Protein AF-G2XY44-F1 (afdb_monomer)

Mean predicted aligned error: 8.56 Å

InterPro domains:
  IPR003020 Bicarbonate transporter, eukaryotic [PTHR11453] (15-128)
  IPR011531 Bicarbonate transporter-like, transmembrane domain [PF00955] (14-126)

Sequence (154 aa):
MGLGIIGTMTGPLLIVLHTIPRALSSGVFFVVGWGSIETNGITQKLLFLFSERRFIEKGEPLLRVKRSKIWLYLMCQIVGVAAPVAISLTIAAIGFPILVCILIPFRWAIMPRFFTVAELEVMDDLTANNKVVLASLGGAPKLHKESTPEEYRL

pLDDT: mean 84.48, std 12.37, range [37.91, 95.12]

Foldseek 3Di:
DVVVVVVCPDDVNVVVVVPDDVVVVVVVVVVVVVVVQVPDLLNVLVCVLVDDPVPDDPPQLLVVDDSVVSVVVSVVVCCLVVVLVVCCVDPNNVCSVVSNVVVVVCCQPVVCVSDPLSNCVNSDDDPDDDPVVQVVVVHDDGRDDPDDDDPPDD

Radius of gyration: 21.73 Å; Cα contacts (8 Å, |Δi|>4): 53; chains: 1; bounding box: 51×40×59 Å

Nearest PDB structures (foldseek):
  8y86-assembly1_A  TM=9.045E-01  e=1.147E-03  Homo sapiens
  8t45-assembly1_B  TM=9.006E-01  e=2.598E-03  Homo sapiens
  8t3u-assembly1_B  TM=8.920E-01  e=2.461E-03  Homo sapiens
  8csl-assembly1_Z  TM=9.047E-01  e=3.231E-03  Homo sapiens
  8gve-assembly1_A  TM=8.946E-01  e=3.805E-03  Homo sapiens

Organism: Botryotinia fuckeliana (strain T4) (NCBI:txid999810)

Secondary structure (DSSP, 8-state):
-HHHHHHHTSHHHHHHHHTS-HHHHHHHHHHHHHHHHHT-HHHHHHHHHHS-GGGS-TT-GGGGS-HHHHHHHHHHHHHHHHHHHHHHTSGGGGGHHHHHHHHHHIIIIIHHHHS-HHHHHHH---S---HHHHHHTTSPPPPP----S-----

Structure (mmCIF, N/CA/C/O backbone):
data_AF-G2XY44-F1
#
_entry.id   AF-G2XY44-F1
#
loop_
_atom_site.group_PDB
_atom_site.id
_atom_site.type_symbol
_atom_site.label_atom_id
_atom_site.label_alt_id
_atom_site.label_comp_id
_atom_site.label_asym_id
_atom_site.label_entity_id
_atom_site.label_seq_id
_atom_site.pdbx_PDB_ins_code
_atom_site.Cartn_x
_atom_site.Cartn_y
_atom_site.Cartn_z
_atom_site.occupancy
_atom_site.B_iso_or_equiv
_atom_site.auth_seq_id
_atom_site.auth_comp_id
_atom_site.auth_asym_id
_atom_site.auth_atom_id
_atom_site.pdbx_PDB_model_num
ATOM 1 N N . MET A 1 1 ? 22.508 9.097 -8.912 1.00 66.81 1 MET A N 1
ATOM 2 C CA . MET A 1 1 ? 21.734 8.187 -9.790 1.00 66.81 1 MET A CA 1
ATOM 3 C C . MET A 1 1 ? 21.627 8.698 -11.229 1.00 66.81 1 MET A C 1
ATOM 5 O O . MET A 1 1 ? 21.904 7.919 -12.127 1.00 66.81 1 MET A O 1
ATOM 9 N N . GLY A 1 2 ? 21.329 9.983 -11.476 1.00 85.56 2 GLY A N 1
ATOM 10 C CA . GLY A 1 2 ? 21.147 10.519 -12.842 1.00 85.56 2 GLY A CA 1
ATOM 11 C C . GLY A 1 2 ? 22.321 10.323 -13.819 1.00 85.56 2 GLY A C 1
ATOM 12 O O . GLY A 1 2 ? 22.102 9.880 -14.939 1.00 85.56 2 GLY A O 1
ATOM 13 N N . LEU A 1 3 ? 23.571 10.551 -13.391 1.00 89.38 3 LEU A N 1
ATOM 14 C CA . LEU A 1 3 ? 24.754 10.343 -14.249 1.00 89.38 3 LEU A CA 1
ATOM 15 C C . LEU A 1 3 ? 24.927 8.882 -14.705 1.00 89.38 3 LEU A C 1
ATOM 17 O O . LEU A 1 3 ? 25.363 8.637 -15.824 1.00 89.38 3 LEU A O 1
ATOM 21 N N . GLY A 1 4 ? 24.540 7.915 -13.866 1.00 86.62 4 GLY A N 1
ATOM 22 C CA . GLY A 1 4 ? 24.590 6.492 -14.213 1.00 86.62 4 GLY A CA 1
ATOM 23 C C . GLY A 1 4 ? 23.592 6.122 -15.311 1.00 86.62 4 GLY A C 1
ATOM 24 O O . GLY A 1 4 ? 23.944 5.377 -16.218 1.00 86.62 4 GLY A O 1
ATOM 25 N N . ILE A 1 5 ? 22.387 6.707 -15.280 1.00 88.88 5 ILE A N 1
ATOM 26 C CA . ILE A 1 5 ? 21.361 6.512 -16.320 1.00 88.88 5 ILE A CA 1
ATOM 27 C C . ILE A 1 5 ? 21.869 7.043 -17.666 1.00 88.88 5 ILE A C 1
ATOM 29 O O . ILE A 1 5 ? 21.804 6.341 -18.673 1.00 88.88 5 ILE A O 1
ATOM 33 N N . ILE A 1 6 ? 22.463 8.241 -17.673 1.00 89.38 6 ILE A N 1
ATOM 34 C CA . ILE A 1 6 ? 23.063 8.832 -18.880 1.00 89.38 6 ILE A CA 1
ATOM 35 C C . ILE A 1 6 ? 24.199 7.941 -19.403 1.00 89.38 6 ILE A C 1
ATOM 37 O O . ILE A 1 6 ? 24.263 7.662 -20.598 1.00 89.38 6 ILE A O 1
ATOM 41 N N . GLY A 1 7 ? 25.048 7.424 -18.509 1.00 88.38 7 GLY A N 1
ATOM 42 C CA . GLY A 1 7 ? 26.104 6.471 -18.854 1.00 88.38 7 GLY A CA 1
ATOM 43 C C . GLY A 1 7 ? 25.571 5.208 -19.535 1.00 88.38 7 GLY A C 1
ATOM 44 O O . GLY A 1 7 ? 26.101 4.799 -20.564 1.00 88.38 7 GLY A O 1
ATOM 45 N N . THR A 1 8 ? 24.479 4.621 -19.038 1.00 88.25 8 THR A N 1
ATOM 46 C CA . THR A 1 8 ? 23.866 3.421 -19.644 1.00 88.25 8 THR A CA 1
ATOM 47 C C . THR A 1 8 ? 23.216 3.655 -21.007 1.00 88.25 8 THR A C 1
ATOM 49 O O . THR A 1 8 ? 22.981 2.692 -21.727 1.00 88.25 8 THR A O 1
ATOM 52 N N . MET A 1 9 ? 22.962 4.911 -21.385 1.00 88.56 9 MET A N 1
ATOM 53 C CA . MET A 1 9 ? 22.486 5.282 -22.722 1.00 88.56 9 MET A CA 1
ATOM 54 C C . MET A 1 9 ? 23.638 5.474 -23.725 1.00 88.56 9 MET A C 1
ATOM 56 O O . MET A 1 9 ? 23.392 5.732 -24.901 1.00 88.56 9 MET A O 1
ATOM 60 N N . THR A 1 10 ? 24.898 5.358 -23.289 1.00 90.38 10 THR A N 1
ATOM 61 C CA . THR A 1 10 ? 26.062 5.435 -24.182 1.00 90.38 10 THR A CA 1
ATOM 62 C C . THR A 1 10 ? 26.309 4.107 -24.904 1.00 90.38 10 THR A C 1
ATOM 64 O O . THR A 1 10 ? 26.062 3.024 -24.370 1.00 90.38 10 THR A O 1
ATOM 67 N N . GLY A 1 11 ? 26.832 4.193 -26.132 1.00 88.19 11 GLY A N 1
ATOM 68 C CA . GLY A 1 11 ? 27.057 3.056 -27.033 1.00 88.19 11 GLY A CA 1
ATOM 69 C C . GLY A 1 11 ? 27.695 1.801 -26.409 1.00 88.19 11 GLY A C 1
ATOM 70 O O . GLY A 1 11 ? 27.114 0.726 -26.556 1.00 88.19 11 GLY A O 1
ATOM 71 N N . PRO A 1 12 ? 28.837 1.877 -25.693 1.00 89.38 12 PRO A N 1
ATOM 72 C CA . PRO A 1 12 ? 29.504 0.674 -25.188 1.00 89.38 12 PRO A CA 1
ATOM 73 C C . PRO A 1 12 ? 28.673 -0.088 -24.144 1.00 89.38 12 PRO A C 1
ATOM 75 O O . PRO A 1 12 ? 28.645 -1.316 -24.158 1.00 89.38 12 PRO A O 1
ATOM 78 N N . LEU A 1 13 ? 27.955 0.620 -23.267 1.00 86.56 13 LEU A N 1
ATOM 79 C CA . LEU A 1 13 ? 27.116 0.007 -22.231 1.00 86.56 13 LEU A CA 1
ATOM 80 C C . LEU A 1 13 ? 25.810 -0.559 -22.804 1.00 86.56 13 LEU A C 1
ATOM 82 O O . LEU A 1 13 ? 25.358 -1.610 -22.352 1.00 86.56 13 LEU A O 1
ATOM 86 N N . LEU A 1 14 ? 25.240 0.076 -23.834 1.00 88.12 14 LEU A N 1
ATOM 87 C CA . LEU A 1 14 ? 24.069 -0.451 -24.543 1.00 88.12 14 LEU A CA 1
ATOM 88 C C . LEU A 1 14 ? 24.354 -1.792 -25.233 1.00 88.12 14 LEU A C 1
ATOM 90 O O . LEU A 1 14 ? 23.501 -2.679 -25.208 1.00 88.12 14 LEU A O 1
ATOM 94 N N . ILE A 1 15 ? 25.553 -1.965 -25.805 1.00 89.00 15 ILE A N 1
ATOM 95 C CA . ILE A 1 15 ? 25.964 -3.231 -26.437 1.00 89.00 15 ILE A CA 1
ATOM 96 C C . ILE A 1 15 ? 25.966 -4.360 -25.405 1.00 89.00 15 ILE A C 1
ATOM 98 O O . ILE A 1 15 ? 25.417 -5.431 -25.659 1.00 89.00 15 ILE A O 1
ATOM 102 N N . VAL A 1 16 ? 26.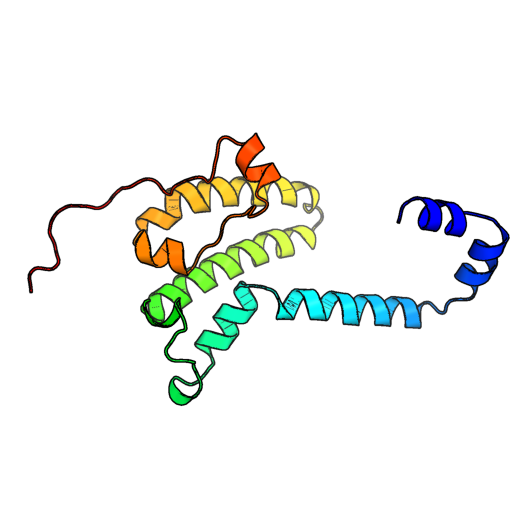523 -4.104 -24.218 1.00 89.44 16 VAL A N 1
ATOM 103 C CA . VAL A 1 16 ? 26.513 -5.069 -23.112 1.00 89.44 16 VAL A CA 1
ATOM 104 C C . VAL A 1 16 ? 25.084 -5.341 -22.644 1.00 89.44 16 VAL A C 1
ATOM 106 O O . VAL A 1 16 ? 24.717 -6.498 -22.458 1.00 89.44 16 VAL A O 1
ATOM 109 N N . LEU A 1 17 ? 24.241 -4.314 -22.519 1.00 86.94 17 LEU A N 1
ATOM 110 C CA . LEU A 1 17 ? 22.852 -4.473 -22.083 1.00 86.94 17 LEU A CA 1
ATOM 111 C C . LEU A 1 17 ? 22.040 -5.365 -23.036 1.00 86.94 17 LEU A C 1
ATOM 113 O O . LEU A 1 17 ? 21.219 -6.161 -22.583 1.00 86.94 17 LEU A O 1
ATOM 117 N N . HIS A 1 18 ? 22.307 -5.292 -24.343 1.00 86.50 18 HIS A N 1
ATOM 118 C CA . HIS A 1 18 ? 21.644 -6.137 -25.340 1.00 86.50 18 HIS A CA 1
ATOM 119 C C . HIS A 1 18 ? 22.012 -7.628 -25.216 1.00 86.50 18 HIS A C 1
ATOM 121 O O . HIS A 1 18 ? 21.283 -8.485 -25.712 1.00 86.50 18 HIS A O 1
ATOM 127 N N . THR A 1 19 ? 23.112 -7.964 -24.534 1.00 92.50 19 THR A N 1
ATOM 128 C CA . THR A 1 19 ? 23.486 -9.367 -24.281 1.00 92.50 19 THR A CA 1
ATOM 129 C C . THR A 1 19 ? 22.673 -10.018 -23.161 1.00 92.50 19 THR A C 1
ATOM 131 O O . THR A 1 19 ? 22.729 -11.238 -23.007 1.00 92.50 19 THR A O 1
ATOM 134 N N . ILE A 1 20 ? 21.902 -9.242 -22.387 1.00 91.94 20 ILE A N 1
ATOM 135 C CA . ILE A 1 20 ? 21.152 -9.762 -21.241 1.00 91.94 20 ILE A CA 1
ATOM 136 C C . ILE A 1 20 ? 19.997 -10.658 -21.721 1.00 91.94 20 ILE A C 1
ATOM 138 O O . ILE A 1 20 ? 19.101 -10.196 -22.435 1.00 91.94 20 ILE A O 1
ATOM 142 N N . PRO A 1 21 ? 19.947 -11.931 -21.288 1.00 93.50 21 PRO A N 1
ATOM 143 C CA . PRO A 1 21 ? 18.820 -12.806 -21.568 1.00 93.50 21 PRO A CA 1
ATOM 144 C C . PRO A 1 21 ? 17.525 -12.270 -20.956 1.00 93.50 21 PRO A C 1
ATOM 146 O O . PRO A 1 21 ? 17.468 -11.949 -19.768 1.00 93.50 21 PRO A O 1
ATOM 149 N N . ARG A 1 22 ? 16.436 -12.293 -21.731 1.00 91.19 22 ARG A N 1
ATOM 150 C CA . ARG A 1 22 ? 15.096 -11.868 -21.271 1.00 91.19 22 ARG A CA 1
ATOM 151 C C . ARG A 1 22 ? 14.624 -12.620 -20.019 1.00 91.19 22 ARG A C 1
ATOM 153 O O . ARG A 1 22 ? 13.897 -12.063 -19.201 1.00 91.19 22 ARG A O 1
ATOM 160 N N . ALA A 1 23 ? 15.069 -13.867 -19.849 1.00 93.69 23 ALA A N 1
ATOM 161 C CA . ALA A 1 23 ? 14.784 -14.675 -18.667 1.00 93.69 23 ALA A CA 1
ATOM 162 C C . ALA A 1 23 ? 15.336 -14.046 -17.373 1.00 93.69 23 ALA A C 1
ATOM 164 O O . ALA A 1 23 ? 14.649 -14.059 -16.353 1.00 93.69 23 ALA A O 1
ATOM 165 N N . LEU A 1 24 ? 16.527 -13.432 -17.414 1.00 93.38 24 LEU A N 1
ATOM 166 C CA . LEU A 1 24 ? 17.089 -12.736 -16.251 1.00 93.38 24 LEU A CA 1
ATOM 167 C C . LEU A 1 24 ? 16.257 -11.504 -15.893 1.00 93.38 24 LEU A C 1
ATOM 169 O O . LEU A 1 24 ? 15.949 -11.299 -14.722 1.00 93.38 24 LEU A O 1
ATOM 173 N N . SER A 1 25 ? 15.827 -10.726 -16.890 1.00 88.75 25 SER A N 1
ATOM 174 C CA . SER A 1 25 ? 14.940 -9.580 -16.661 1.00 88.75 25 SER A CA 1
ATOM 175 C C . SER A 1 25 ? 13.624 -10.005 -16.002 1.00 88.75 25 SER A C 1
ATOM 177 O O . SER A 1 25 ? 13.183 -9.357 -15.056 1.00 88.75 25 SER A O 1
ATOM 179 N N . SER A 1 26 ? 13.034 -11.130 -16.426 1.00 92.06 26 SER A N 1
ATOM 180 C CA . SER A 1 26 ? 11.843 -11.700 -15.776 1.00 92.06 26 SER A CA 1
ATOM 181 C C . SER A 1 26 ? 12.097 -12.082 -14.313 1.00 92.06 26 SER A C 1
ATOM 183 O O . SER A 1 26 ? 11.232 -11.857 -13.468 1.00 92.06 26 SER A O 1
ATOM 185 N N . GLY A 1 27 ? 13.274 -12.634 -14.001 1.00 94.25 27 GLY A N 1
ATOM 186 C CA . GLY A 1 27 ? 13.665 -12.952 -12.625 1.00 94.25 27 GLY A CA 1
ATOM 187 C C . GLY A 1 27 ? 13.746 -11.707 -11.739 1.00 94.25 27 GLY A C 1
ATOM 188 O O . GLY A 1 27 ? 13.239 -11.713 -10.619 1.00 94.25 27 GLY A O 1
ATOM 189 N N . VAL A 1 28 ? 14.296 -10.606 -12.262 1.00 93.50 28 VAL A N 1
ATOM 190 C CA . VAL A 1 28 ? 14.339 -9.319 -11.546 1.00 93.50 28 VAL A CA 1
ATOM 191 C C . VAL A 1 28 ? 12.928 -8.803 -11.254 1.00 93.50 28 VAL A C 1
ATOM 193 O O . VAL A 1 28 ? 12.654 -8.413 -10.120 1.00 93.50 28 VAL A O 1
ATOM 196 N N . PHE A 1 29 ? 12.010 -8.852 -12.227 1.00 91.44 29 PHE A N 1
ATOM 197 C CA . PHE A 1 29 ? 10.614 -8.454 -11.999 1.00 91.44 29 PHE A CA 1
ATOM 198 C C . PHE A 1 29 ? 9.931 -9.291 -10.911 1.00 91.44 29 PHE A C 1
ATOM 200 O O . PHE A 1 29 ? 9.161 -8.742 -10.124 1.00 91.44 29 PHE A O 1
ATOM 207 N N . PHE A 1 30 ? 10.240 -10.586 -10.818 1.00 93.56 30 PHE A N 1
ATOM 208 C CA . PHE A 1 30 ? 9.692 -11.452 -9.775 1.00 93.56 30 PHE A CA 1
ATOM 209 C C . PHE A 1 30 ? 10.186 -11.059 -8.375 1.00 93.56 30 PHE A C 1
ATOM 211 O O . PHE A 1 30 ? 9.378 -10.882 -7.465 1.00 93.56 30 PHE A O 1
ATOM 218 N N . VAL A 1 31 ? 11.499 -10.862 -8.208 1.00 93.38 31 VAL A N 1
ATOM 219 C CA . VAL A 1 31 ? 12.097 -10.486 -6.912 1.00 93.38 31 VAL A CA 1
ATOM 220 C C . VAL A 1 31 ? 11.618 -9.106 -6.458 1.00 93.38 31 VAL A C 1
ATOM 222 O O . VAL A 1 31 ? 11.234 -8.931 -5.302 1.00 93.38 31 VAL A O 1
ATOM 225 N N . VAL A 1 32 ? 11.588 -8.130 -7.371 1.00 93.19 32 VAL A N 1
ATOM 226 C CA . VAL A 1 32 ? 11.090 -6.778 -7.071 1.00 93.19 32 VAL A CA 1
ATOM 227 C C . VAL A 1 32 ? 9.597 -6.809 -6.733 1.00 93.19 32 VAL A C 1
ATOM 229 O O . VAL A 1 32 ? 9.169 -6.156 -5.780 1.00 93.19 32 VAL A O 1
ATOM 232 N N . GLY A 1 33 ? 8.807 -7.601 -7.464 1.00 91.00 33 GLY A N 1
ATOM 233 C CA . GLY A 1 33 ? 7.385 -7.790 -7.184 1.00 91.00 33 GLY A CA 1
ATOM 234 C C . GLY A 1 33 ? 7.131 -8.402 -5.806 1.00 91.00 33 GLY A C 1
ATOM 235 O O . GLY A 1 33 ? 6.254 -7.931 -5.083 1.00 91.00 33 GLY A O 1
ATOM 236 N N . TRP A 1 34 ? 7.934 -9.390 -5.401 1.00 93.19 34 TRP A N 1
ATOM 237 C CA . TRP A 1 34 ? 7.810 -10.037 -4.092 1.00 93.19 34 TRP A CA 1
ATOM 238 C C . TRP A 1 34 ? 7.995 -9.057 -2.928 1.00 93.19 34 TRP A C 1
ATOM 240 O O . TRP A 1 34 ? 7.163 -9.014 -2.020 1.00 93.19 34 TRP A O 1
ATOM 250 N N . GLY A 1 35 ? 9.020 -8.200 -2.994 1.00 91.19 35 GLY A N 1
ATOM 251 C CA . GLY A 1 35 ? 9.249 -7.174 -1.969 1.00 91.19 35 GLY A CA 1
ATOM 252 C C . GLY A 1 35 ? 8.065 -6.210 -1.812 1.00 91.19 35 GLY A C 1
ATOM 253 O O . GLY A 1 35 ? 7.756 -5.768 -0.703 1.00 91.19 35 GLY A O 1
ATOM 254 N N . SER A 1 36 ? 7.338 -5.936 -2.902 1.00 89.38 36 SER A N 1
ATOM 255 C CA . SER A 1 36 ? 6.123 -5.116 -2.858 1.00 89.38 36 SER A CA 1
ATOM 256 C C . SER A 1 36 ? 4.936 -5.815 -2.189 1.00 89.38 36 SER A C 1
ATOM 258 O O . SER A 1 36 ? 4.034 -5.121 -1.722 1.00 89.38 36 SER A O 1
ATOM 260 N N . ILE A 1 37 ? 4.892 -7.150 -2.164 1.00 91.25 37 ILE A N 1
ATOM 261 C CA . ILE A 1 37 ? 3.815 -7.919 -1.520 1.00 91.25 37 ILE A CA 1
ATOM 262 C C . ILE A 1 37 ? 4.057 -8.003 -0.012 1.00 91.25 37 ILE A C 1
ATOM 264 O O . ILE A 1 37 ? 3.119 -7.809 0.763 1.00 91.25 37 ILE A O 1
ATOM 268 N N . GLU A 1 38 ? 5.301 -8.259 0.396 1.00 89.62 38 GLU A N 1
ATOM 269 C CA . GLU A 1 38 ? 5.699 -8.414 1.802 1.00 89.62 38 GLU A CA 1
ATOM 270 C C . GLU A 1 38 ? 5.513 -7.123 2.610 1.00 89.62 38 GLU A C 1
ATOM 272 O O . GLU A 1 38 ? 5.018 -7.137 3.737 1.00 89.62 38 GLU A O 1
ATOM 277 N N . THR A 1 39 ? 5.854 -5.986 2.007 1.00 86.69 39 THR A N 1
ATOM 278 C CA . THR A 1 39 ? 5.762 -4.664 2.646 1.00 86.69 39 THR A CA 1
ATOM 279 C C . THR A 1 39 ? 4.367 -4.042 2.567 1.00 86.69 39 THR A C 1
ATOM 281 O O . THR A 1 39 ? 4.138 -2.952 3.092 1.00 86.69 39 THR A O 1
ATOM 284 N N . ASN A 1 40 ? 3.410 -4.712 1.921 1.00 90.75 40 ASN A N 1
ATOM 285 C CA . ASN A 1 40 ? 2.071 -4.173 1.747 1.00 90.75 40 ASN A CA 1
ATOM 286 C C . ASN A 1 40 ? 1.236 -4.309 3.030 1.00 90.75 40 ASN A C 1
ATOM 288 O O . ASN A 1 40 ? 1.043 -5.406 3.557 1.00 90.75 40 ASN A O 1
ATOM 292 N N . GLY A 1 41 ? 0.646 -3.201 3.484 1.00 87.38 41 GLY A N 1
ATOM 293 C CA . GLY A 1 41 ? -0.202 -3.186 4.679 1.00 87.38 41 GLY A CA 1
ATOM 294 C C . GLY A 1 41 ? -1.465 -4.058 4.584 1.00 87.38 41 GLY A C 1
ATOM 295 O O . GLY A 1 41 ? -1.984 -4.479 5.616 1.00 87.38 41 GLY A O 1
ATOM 296 N N . ILE A 1 42 ? -1.968 -4.362 3.379 1.00 91.00 42 ILE A N 1
ATOM 297 C CA . ILE A 1 42 ? -3.083 -5.308 3.172 1.00 91.00 42 ILE A CA 1
ATOM 298 C C . ILE A 1 42 ? -2.611 -6.732 3.489 1.00 91.00 42 ILE A C 1
ATOM 300 O O . ILE A 1 42 ? -3.270 -7.448 4.243 1.00 91.00 42 ILE A O 1
ATOM 304 N N . THR A 1 43 ? -1.444 -7.126 2.967 1.00 91.19 43 THR A N 1
ATOM 305 C CA . THR A 1 43 ? -0.838 -8.443 3.216 1.00 91.19 43 THR A CA 1
ATOM 306 C C . THR A 1 43 ? -0.535 -8.635 4.697 1.00 91.19 43 THR A C 1
ATOM 308 O O . THR A 1 43 ? -0.862 -9.679 5.255 1.00 91.19 43 THR A O 1
ATOM 311 N N . GLN A 1 44 ? 0.019 -7.620 5.365 1.00 90.38 44 GLN A N 1
ATOM 312 C CA . GLN A 1 44 ? 0.304 -7.675 6.803 1.00 90.38 44 GLN A CA 1
ATOM 313 C C . GLN A 1 44 ? -0.968 -7.884 7.637 1.00 90.38 44 GLN A C 1
ATOM 315 O O . GLN A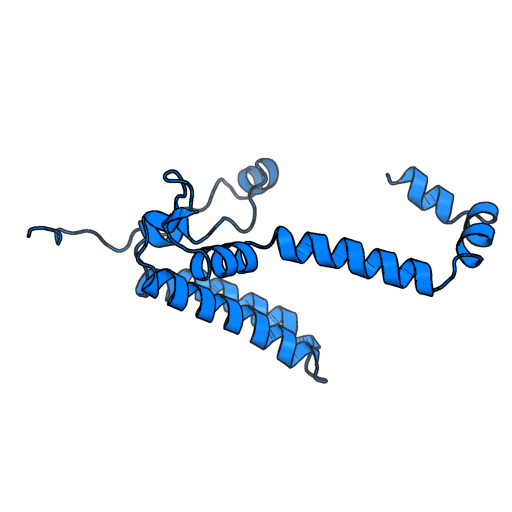 1 44 ? -0.992 -8.735 8.526 1.00 90.38 44 GLN A O 1
ATOM 320 N N . LYS A 1 45 ? -2.064 -7.183 7.311 1.00 90.81 45 LYS A N 1
ATOM 321 C CA . LYS A 1 45 ? -3.371 -7.380 7.966 1.00 90.81 45 LYS A CA 1
ATOM 322 C C . LYS A 1 45 ? -3.957 -8.764 7.694 1.00 90.81 45 LYS A C 1
ATOM 324 O O . LYS A 1 45 ? -4.537 -9.368 8.595 1.00 90.81 45 LYS A O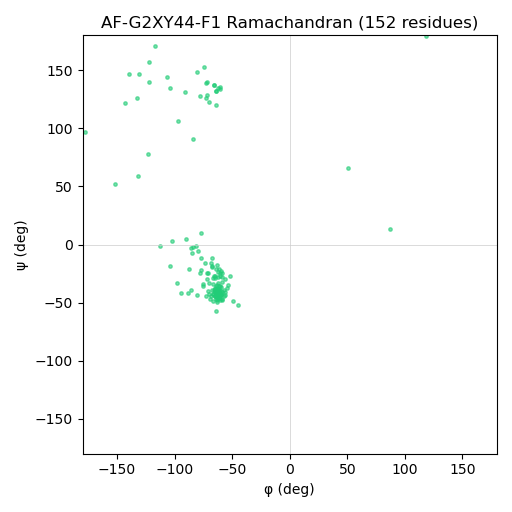 1
ATOM 329 N N . LEU A 1 46 ? -3.797 -9.275 6.474 1.00 91.06 46 LEU A N 1
ATOM 330 C CA . LEU A 1 46 ? -4.222 -10.623 6.102 1.00 91.06 46 LEU A CA 1
ATOM 331 C C . LEU A 1 46 ? -3.447 -11.682 6.908 1.00 91.06 46 LEU A C 1
ATOM 333 O O . LEU A 1 46 ? -4.060 -12.557 7.517 1.00 91.06 46 LEU A O 1
ATOM 337 N N . LEU A 1 47 ? -2.118 -11.557 6.984 1.00 90.00 47 LEU A N 1
ATOM 338 C CA . LEU A 1 47 ? -1.254 -12.428 7.787 1.00 90.00 47 LEU A CA 1
ATOM 339 C C . LEU A 1 47 ? -1.605 -12.355 9.276 1.00 90.00 47 LEU A C 1
ATOM 341 O O . LEU A 1 47 ? -1.738 -13.394 9.915 1.00 90.00 47 LEU A O 1
ATOM 345 N N . PHE A 1 48 ? -1.839 -11.158 9.821 1.00 88.62 48 PHE A N 1
ATOM 346 C CA . PHE A 1 48 ? -2.278 -10.972 11.208 1.00 88.62 48 PHE A CA 1
ATOM 347 C C . PHE A 1 48 ? -3.586 -11.716 11.513 1.00 88.62 48 PHE A C 1
ATOM 349 O O . PHE A 1 48 ? -3.760 -12.283 12.594 1.00 88.62 48 PHE A O 1
ATOM 356 N N . LEU A 1 49 ? -4.515 -11.722 10.558 1.00 88.12 49 LEU A N 1
ATOM 357 C CA . LEU A 1 49 ? -5.827 -12.334 10.720 1.00 88.12 49 LEU A CA 1
ATOM 358 C C . LEU A 1 49 ? -5.776 -13.864 10.652 1.00 88.12 49 LEU A C 1
ATOM 360 O O . LEU A 1 49 ? -6.506 -14.524 11.396 1.00 88.12 49 LEU A O 1
ATOM 364 N N . PHE A 1 50 ? -4.897 -14.408 9.805 1.00 88.50 50 PHE A N 1
ATOM 365 C CA . PHE A 1 50 ? -4.599 -15.841 9.746 1.00 88.50 50 PHE A CA 1
ATOM 366 C C . PHE A 1 50 ? -3.684 -16.316 10.880 1.00 88.50 50 PHE A C 1
ATOM 368 O O . PHE A 1 50 ? -3.695 -17.500 11.210 1.00 88.50 50 PHE A O 1
ATOM 375 N N . SER A 1 51 ? -2.921 -15.413 11.498 1.00 86.69 51 SER A N 1
ATOM 376 C CA . SER A 1 51 ? -2.023 -15.757 12.593 1.00 86.69 51 SER A CA 1
ATOM 377 C C . SER A 1 51 ? -2.781 -16.059 13.891 1.00 86.69 51 SER A C 1
ATOM 379 O O . SER A 1 51 ? -3.760 -15.406 14.292 1.00 86.69 51 SER A O 1
ATOM 381 N N . GLU A 1 52 ? -2.300 -17.091 14.575 1.00 85.31 52 GLU A N 1
ATOM 382 C CA . GLU A 1 52 ? -2.803 -17.520 15.871 1.00 85.31 52 GLU A CA 1
ATOM 383 C C . GLU A 1 52 ? -2.394 -16.517 16.958 1.00 85.31 52 GLU A C 1
ATOM 385 O O . GLU A 1 52 ? -1.258 -16.042 17.001 1.00 85.31 52 GLU A O 1
ATOM 390 N N . ARG A 1 53 ? -3.302 -16.236 17.901 1.00 77.81 53 ARG A N 1
ATOM 391 C CA . ARG A 1 53 ? -3.121 -15.176 18.916 1.00 77.81 53 ARG A CA 1
ATOM 392 C C . ARG A 1 53 ? -1.880 -15.358 19.790 1.00 77.81 53 ARG A C 1
ATOM 394 O O . ARG A 1 53 ? -1.384 -14.390 20.350 1.00 77.81 53 ARG A O 1
ATOM 401 N N . ARG A 1 54 ? -1.399 -16.594 19.920 1.00 80.06 54 ARG A N 1
ATOM 402 C CA . ARG A 1 54 ? -0.230 -16.961 20.729 1.00 80.06 54 ARG A CA 1
ATOM 403 C C . ARG A 1 54 ? 1.096 -16.472 20.141 1.00 80.06 54 ARG A C 1
ATOM 405 O O . ARG A 1 54 ? 2.036 -16.294 20.904 1.00 80.06 54 ARG A O 1
ATOM 412 N N . PHE A 1 55 ? 1.161 -16.251 18.827 1.00 80.00 55 PHE A N 1
ATOM 413 C CA . PHE A 1 55 ? 2.383 -15.844 18.120 1.00 80.00 55 PHE A CA 1
ATOM 414 C C . PHE A 1 55 ? 2.421 -14.351 17.780 1.00 80.00 55 PHE A C 1
ATOM 416 O O . PHE A 1 55 ? 3.352 -13.894 17.128 1.00 80.00 55 PHE A O 1
ATOM 423 N N . ILE A 1 56 ? 1.410 -13.591 18.203 1.00 83.06 56 ILE A N 1
ATOM 424 C CA . ILE A 1 56 ? 1.334 -12.152 17.961 1.00 83.06 56 ILE A CA 1
ATOM 425 C C . ILE A 1 56 ? 1.992 -11.429 19.134 1.00 83.06 56 ILE A C 1
ATOM 427 O O . ILE A 1 56 ? 1.688 -11.709 20.298 1.00 83.06 56 ILE A O 1
ATOM 431 N N . GLU A 1 57 ? 2.877 -10.481 18.835 1.00 82.00 57 GLU A N 1
ATOM 432 C CA . GLU A 1 57 ? 3.488 -9.644 19.860 1.00 82.00 57 GLU A CA 1
ATOM 433 C C . GLU A 1 57 ? 2.424 -8.841 20.617 1.00 82.00 57 GLU A C 1
ATOM 435 O O . GLU A 1 57 ? 1.525 -8.235 20.036 1.00 82.00 57 GLU A O 1
ATOM 440 N N . LYS A 1 58 ? 2.537 -8.796 21.949 1.00 74.12 58 LYS A N 1
ATOM 441 C CA . LYS A 1 58 ? 1.562 -8.105 22.813 1.00 74.12 58 LYS A CA 1
ATOM 442 C C . LYS A 1 58 ? 1.497 -6.589 22.570 1.00 74.12 58 LYS A C 1
ATOM 444 O O . LYS A 1 58 ? 0.540 -5.956 23.006 1.00 74.12 58 LYS A O 1
ATOM 449 N N . GLY A 1 59 ? 2.511 -6.019 21.915 1.00 75.06 59 GLY A N 1
ATOM 450 C CA . GLY A 1 59 ? 2.591 -4.601 21.557 1.00 75.06 59 GLY A CA 1
ATOM 451 C C . GLY A 1 59 ? 1.894 -4.232 20.246 1.00 75.06 59 GLY A C 1
ATOM 452 O O . GLY A 1 59 ? 1.783 -3.042 19.956 1.00 75.06 59 GLY A O 1
ATOM 453 N N . GLU A 1 60 ? 1.410 -5.210 19.475 1.00 82.62 60 GLU A N 1
ATOM 454 C CA . GLU A 1 60 ? 0.841 -4.971 18.148 1.00 82.62 60 GLU A CA 1
ATOM 455 C C . GLU A 1 60 ? -0.434 -4.104 18.240 1.00 82.62 60 GLU A C 1
ATOM 457 O O . GLU A 1 60 ? -1.416 -4.509 18.880 1.00 82.62 60 GLU A O 1
ATOM 462 N N . PRO A 1 61 ? -0.484 -2.919 17.601 1.00 80.69 61 PRO A N 1
ATOM 463 C CA . PRO A 1 61 ? -1.602 -1.987 17.755 1.00 80.69 61 PRO A CA 1
ATOM 464 C C . PRO A 1 61 ? -2.921 -2.559 17.208 1.00 80.69 61 PRO A C 1
ATOM 466 O O . PRO A 1 61 ? -3.985 -2.257 17.751 1.00 80.69 61 PRO A O 1
ATOM 469 N N . LEU A 1 62 ? -2.862 -3.464 16.222 1.00 81.25 62 LEU A N 1
ATOM 470 C CA . LEU A 1 62 ? -4.015 -4.177 15.651 1.00 81.25 62 LEU A CA 1
ATOM 471 C C . LEU A 1 62 ? -4.769 -5.048 16.674 1.00 81.25 62 LEU A C 1
ATOM 473 O O . LEU A 1 62 ? -5.951 -5.331 16.475 1.00 81.25 62 LEU A O 1
ATOM 477 N N . LEU A 1 63 ? -4.142 -5.438 17.794 1.00 82.00 63 LEU A N 1
ATOM 478 C CA . LEU A 1 63 ? -4.819 -6.170 18.876 1.00 82.00 63 LEU A CA 1
ATOM 479 C C . LEU A 1 63 ? -5.871 -5.325 19.610 1.00 82.00 63 LEU A C 1
ATOM 481 O O . LEU A 1 63 ? -6.748 -5.890 20.265 1.00 82.00 63 LEU A O 1
ATOM 485 N N . ARG A 1 64 ? -5.805 -3.991 19.499 1.00 82.56 64 ARG A N 1
ATOM 486 C CA . ARG A 1 64 ? -6.764 -3.065 20.126 1.00 82.56 64 ARG A CA 1
ATOM 487 C C . ARG A 1 64 ? -8.123 -3.053 19.422 1.00 82.56 64 ARG A C 1
ATOM 489 O O . ARG A 1 64 ? -9.096 -2.577 20.000 1.00 82.56 64 ARG A O 1
ATOM 496 N N . VAL A 1 65 ? -8.203 -3.583 18.200 1.00 84.69 65 VAL A N 1
ATOM 497 C CA . VAL A 1 65 ? -9.410 -3.570 17.365 1.00 84.69 65 VAL A CA 1
ATOM 498 C C . VAL A 1 65 ? -10.040 -4.964 17.299 1.00 84.69 65 VAL A C 1
ATOM 500 O O . VAL A 1 65 ? -9.362 -5.994 17.270 1.00 84.69 65 VAL A O 1
ATOM 503 N N . LYS A 1 66 ? -11.376 -5.028 17.258 1.00 85.38 66 LYS A N 1
ATOM 504 C CA . LYS A 1 66 ? -12.107 -6.298 17.111 1.00 85.38 66 LYS A CA 1
ATOM 505 C C . LYS A 1 66 ? -11.791 -6.939 15.750 1.00 85.38 66 LYS A C 1
ATOM 507 O O . LYS A 1 66 ? -11.940 -6.299 14.712 1.00 85.38 66 LYS A O 1
ATOM 512 N N . ARG A 1 67 ? -11.461 -8.240 15.728 1.00 85.31 67 ARG A N 1
ATOM 513 C CA . ARG A 1 67 ? -11.122 -8.981 14.489 1.00 85.31 67 ARG A CA 1
ATOM 514 C C . ARG A 1 67 ? -12.191 -8.872 13.391 1.00 85.31 67 ARG A C 1
ATOM 516 O O . ARG A 1 67 ? -11.835 -8.772 12.225 1.00 85.31 67 ARG A O 1
ATOM 523 N N . SER A 1 68 ? -13.479 -8.819 13.741 1.00 87.56 68 SER A N 1
ATOM 524 C CA . SER A 1 68 ? -14.566 -8.653 12.760 1.00 87.56 68 SER A CA 1
ATOM 525 C C . SER A 1 68 ? -14.510 -7.308 12.026 1.00 87.56 68 SER A C 1
ATOM 527 O O . SER A 1 68 ? -14.804 -7.248 10.835 1.00 87.56 68 SER A O 1
ATOM 529 N N . LYS A 1 69 ? -14.095 -6.234 12.711 1.00 87.50 69 LYS A N 1
ATOM 530 C CA . LYS A 1 69 ? -13.910 -4.907 12.105 1.00 87.50 69 LYS A CA 1
ATOM 531 C C . LYS A 1 69 ? -12.700 -4.897 11.172 1.00 87.50 69 LYS A C 1
ATOM 533 O O . LYS A 1 69 ? -12.804 -4.375 10.068 1.00 87.50 69 LYS A O 1
ATOM 538 N N . ILE A 1 70 ? -11.611 -5.561 11.566 1.00 89.62 70 ILE A N 1
ATOM 539 C CA . ILE A 1 70 ? -10.432 -5.755 10.706 1.00 89.62 70 ILE A CA 1
ATOM 540 C C . ILE A 1 70 ? -10.821 -6.520 9.433 1.00 89.62 70 ILE A C 1
ATOM 542 O O . ILE A 1 70 ? -10.438 -6.114 8.341 1.00 89.62 70 ILE A O 1
ATOM 546 N N . TRP A 1 71 ? -11.638 -7.573 9.554 1.00 91.00 71 TRP A N 1
ATOM 547 C CA . TRP A 1 71 ? -12.161 -8.328 8.407 1.00 91.00 71 TRP A CA 1
ATOM 548 C C . TRP A 1 71 ? -12.969 -7.433 7.457 1.00 91.00 71 TRP A C 1
ATOM 550 O O . TRP A 1 71 ? -12.740 -7.450 6.252 1.00 91.00 71 TRP A O 1
ATOM 560 N N . LEU A 1 72 ? -13.875 -6.608 7.995 1.00 91.00 72 LEU A N 1
ATOM 561 C CA . LEU A 1 72 ? -14.693 -5.686 7.198 1.00 91.00 72 LEU A CA 1
ATOM 562 C C . LEU A 1 72 ? -13.834 -4.642 6.474 1.00 91.00 72 LEU A C 1
ATOM 564 O O . LEU A 1 72 ? -14.029 -4.399 5.282 1.00 91.00 72 LEU A O 1
ATOM 568 N N . TYR A 1 73 ? -12.859 -4.058 7.173 1.00 91.19 73 TYR A N 1
ATOM 569 C CA . TYR A 1 73 ? -11.924 -3.097 6.589 1.00 91.19 73 TYR A CA 1
ATOM 570 C C . TYR A 1 73 ? -11.093 -3.749 5.476 1.00 91.19 73 TYR A C 1
ATOM 572 O O . TYR A 1 73 ? -10.994 -3.207 4.376 1.00 91.19 73 TYR A O 1
ATOM 580 N N . LEU A 1 74 ? -10.574 -4.955 5.718 1.00 92.88 74 LEU A N 1
ATOM 581 C CA . LEU A 1 74 ? -9.799 -5.713 4.741 1.00 92.88 74 LEU A CA 1
ATOM 582 C C . LEU A 1 74 ? -10.618 -6.051 3.489 1.00 92.88 74 LEU A C 1
ATOM 584 O O . LEU A 1 74 ? -10.120 -5.890 2.379 1.00 92.88 74 LEU A O 1
ATOM 588 N N . MET A 1 75 ? -11.882 -6.458 3.638 1.00 92.81 75 MET A N 1
ATOM 589 C CA . MET A 1 75 ? -12.763 -6.696 2.488 1.00 92.81 75 MET A CA 1
ATOM 590 C C . MET A 1 75 ? -12.974 -5.430 1.666 1.00 92.81 75 MET A C 1
ATOM 592 O O . MET A 1 75 ? -12.920 -5.474 0.438 1.00 92.81 75 MET A O 1
ATOM 596 N N . CYS A 1 76 ? -13.150 -4.290 2.330 1.00 92.00 76 CYS A N 1
ATOM 597 C CA . CYS A 1 76 ? -13.266 -3.010 1.651 1.00 92.00 76 CYS A CA 1
ATOM 598 C C . CYS A 1 76 ? -11.993 -2.659 0.859 1.00 92.00 76 CYS A C 1
ATOM 600 O O . CYS A 1 76 ? -12.087 -2.191 -0.276 1.00 92.00 76 CYS A O 1
ATOM 602 N N . GLN A 1 77 ? -10.809 -2.918 1.424 1.00 92.50 77 GLN A N 1
ATOM 603 C CA . GLN A 1 77 ? -9.534 -2.730 0.725 1.00 92.50 77 GLN A CA 1
ATOM 604 C C . GLN A 1 77 ? -9.392 -3.676 -0.472 1.00 92.50 77 GLN A C 1
ATOM 606 O O . GLN A 1 77 ? -9.001 -3.234 -1.550 1.00 92.50 77 GLN A O 1
ATOM 611 N N . ILE A 1 78 ? -9.748 -4.954 -0.311 1.00 93.94 78 ILE A N 1
ATOM 612 C CA . ILE A 1 78 ? -9.694 -5.944 -1.394 1.00 93.94 78 ILE A CA 1
ATOM 613 C C . ILE A 1 78 ? -10.620 -5.539 -2.536 1.00 93.94 78 ILE A C 1
ATOM 615 O O . ILE A 1 78 ? -10.184 -5.561 -3.679 1.00 93.94 78 ILE A O 1
ATOM 619 N N . VAL A 1 79 ? -11.852 -5.104 -2.256 1.00 93.44 79 VAL A N 1
ATOM 620 C CA . VAL A 1 79 ? -12.759 -4.575 -3.291 1.00 93.44 79 VAL A CA 1
ATOM 621 C C . VAL A 1 79 ? -12.155 -3.340 -3.958 1.00 93.44 79 VAL A C 1
ATOM 623 O O . VAL A 1 79 ? -12.176 -3.228 -5.185 1.00 93.44 79 VAL A O 1
ATOM 626 N N . GLY A 1 80 ? -11.560 -2.447 -3.164 1.00 92.19 80 GLY A N 1
ATOM 627 C CA . GLY A 1 80 ? -10.896 -1.249 -3.663 1.00 92.19 80 GLY A CA 1
ATOM 628 C C . GLY A 1 80 ? -9.698 -1.524 -4.578 1.00 92.19 80 GLY A C 1
ATOM 629 O O . GLY A 1 80 ? -9.425 -0.720 -5.460 1.00 92.19 80 GLY A O 1
ATOM 630 N N . VAL A 1 81 ? -9.016 -2.661 -4.421 1.00 93.12 81 VAL A N 1
ATOM 631 C CA . VAL A 1 81 ? -7.934 -3.110 -5.315 1.00 93.12 81 VAL A CA 1
ATOM 632 C C . VAL A 1 81 ? -8.479 -3.929 -6.488 1.00 93.12 81 VAL A C 1
ATOM 634 O O . VAL A 1 81 ? -8.061 -3.743 -7.630 1.00 93.12 81 VAL A O 1
ATOM 637 N N . ALA A 1 82 ? -9.438 -4.815 -6.230 1.00 94.44 82 ALA A N 1
ATOM 638 C CA . ALA A 1 82 ? -9.989 -5.731 -7.218 1.00 94.44 82 ALA A CA 1
ATOM 639 C C . ALA A 1 82 ? -10.752 -4.998 -8.324 1.00 94.44 82 ALA A C 1
ATOM 641 O O . ALA A 1 82 ? -10.615 -5.367 -9.487 1.00 94.44 82 ALA A O 1
ATOM 642 N N . ALA A 1 83 ? -11.510 -3.945 -8.001 1.00 93.88 83 ALA A N 1
ATOM 643 C CA . ALA A 1 83 ? -12.258 -3.190 -9.005 1.00 93.88 83 ALA A CA 1
ATOM 644 C C . ALA A 1 83 ? -11.340 -2.495 -10.042 1.00 93.88 83 ALA A C 1
ATOM 646 O O . ALA A 1 83 ? -11.542 -2.707 -11.242 1.00 93.88 83 ALA A O 1
ATOM 647 N N . PRO A 1 84 ? -10.290 -1.744 -9.646 1.00 93.25 84 PRO A N 1
ATOM 648 C CA . PRO A 1 84 ? -9.319 -1.193 -10.592 1.00 93.25 84 PRO A CA 1
ATOM 649 C C . PRO A 1 84 ? -8.531 -2.255 -11.372 1.00 93.25 84 PRO A C 1
ATOM 651 O O . PRO A 1 84 ? -8.287 -2.075 -12.567 1.00 93.25 84 PRO A O 1
ATOM 654 N N . VAL A 1 85 ? -8.155 -3.372 -10.733 1.00 94.19 85 VAL A N 1
ATOM 655 C CA . VAL A 1 85 ? -7.471 -4.486 -11.416 1.00 94.19 85 VAL A CA 1
ATOM 656 C C . VAL A 1 85 ? -8.380 -5.110 -12.475 1.00 94.19 85 VAL A C 1
ATOM 658 O O . VAL A 1 85 ? -7.953 -5.279 -13.613 1.00 94.19 85 VAL A O 1
ATOM 661 N N . ALA A 1 86 ? -9.643 -5.383 -12.142 1.00 94.69 86 ALA A N 1
ATOM 662 C CA . ALA A 1 86 ? -10.609 -5.972 -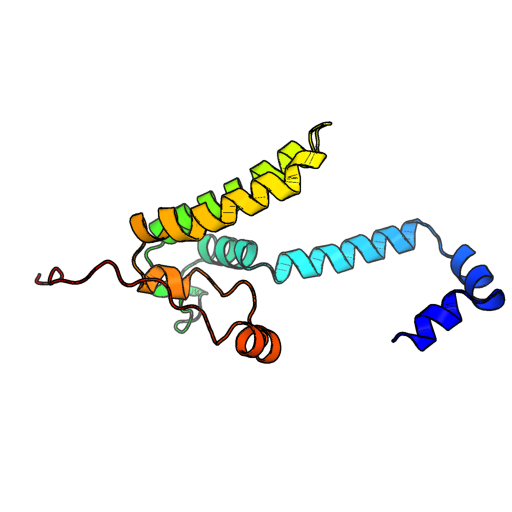13.064 1.00 94.69 86 ALA A CA 1
ATOM 663 C C . ALA A 1 86 ? -10.830 -5.089 -14.299 1.00 94.69 86 ALA A C 1
ATOM 665 O O . ALA A 1 86 ? -10.837 -5.591 -15.419 1.00 94.69 86 ALA A O 1
ATOM 666 N N . ILE A 1 87 ? -10.942 -3.771 -14.118 1.00 94.56 87 ILE A N 1
ATOM 667 C CA . ILE A 1 87 ? -11.115 -2.841 -15.242 1.00 94.56 87 ILE A CA 1
ATOM 668 C C . ILE A 1 87 ? -9.844 -2.726 -16.090 1.00 94.56 87 ILE A C 1
ATOM 670 O O . ILE A 1 87 ? -9.947 -2.630 -17.313 1.00 94.56 87 ILE A O 1
ATOM 674 N N . SER A 1 88 ? -8.661 -2.835 -15.481 1.00 94.00 88 SER A N 1
ATOM 675 C CA . SER A 1 88 ? -7.380 -2.852 -16.206 1.00 94.00 88 SER A CA 1
ATOM 676 C C . SER A 1 88 ? -7.221 -4.066 -17.131 1.00 94.00 88 SER A C 1
ATOM 678 O O . SER A 1 88 ? -6.452 -4.006 -18.085 1.00 94.00 88 SER A O 1
ATOM 680 N N . LEU A 1 89 ? -7.967 -5.150 -16.890 1.00 95.12 89 LEU A N 1
ATOM 681 C CA . LEU A 1 89 ? -8.014 -6.325 -17.770 1.00 95.12 89 LEU A CA 1
ATOM 682 C C . LEU A 1 89 ? -8.958 -6.139 -18.974 1.00 95.12 89 LEU A C 1
ATOM 684 O O . LEU A 1 89 ? -9.082 -7.038 -19.804 1.00 95.12 89 LEU A O 1
ATOM 688 N N . THR A 1 90 ? -9.629 -4.990 -19.086 1.00 94.94 90 THR A N 1
ATOM 689 C CA . THR A 1 90 ? -10.586 -4.681 -20.158 1.00 94.94 90 THR A CA 1
ATOM 690 C C . THR A 1 90 ? -10.122 -3.498 -21.010 1.00 94.94 90 THR A C 1
ATOM 692 O O . THR A 1 90 ? -9.212 -2.758 -20.647 1.00 94.94 90 THR A O 1
ATOM 695 N N . ILE A 1 91 ? -10.813 -3.250 -22.128 1.00 93.06 91 ILE A N 1
ATOM 696 C CA . ILE A 1 91 ? -10.597 -2.064 -22.979 1.00 93.06 91 ILE A CA 1
ATOM 697 C C . ILE A 1 91 ? -10.849 -0.756 -22.196 1.00 93.06 91 ILE A C 1
ATOM 699 O O . ILE A 1 91 ? -10.276 0.285 -22.510 1.00 93.06 91 ILE A O 1
ATOM 703 N N . ALA A 1 92 ? -11.655 -0.808 -21.128 1.00 91.56 92 ALA A N 1
ATOM 704 C CA . ALA A 1 92 ? -11.968 0.333 -20.270 1.00 91.56 92 ALA A CA 1
ATOM 705 C C . ALA A 1 92 ? -10.845 0.704 -19.278 1.00 91.56 92 ALA A C 1
ATOM 707 O O . ALA A 1 92 ? -11.064 1.551 -18.411 1.00 91.56 92 ALA A O 1
ATOM 708 N N . ALA A 1 93 ? -9.640 0.132 -19.406 1.00 92.44 93 ALA A N 1
ATOM 709 C CA . ALA A 1 93 ? -8.487 0.420 -18.547 1.00 92.44 93 ALA A CA 1
ATOM 710 C C . ALA A 1 93 ? -8.167 1.922 -18.413 1.00 92.44 93 ALA A C 1
ATOM 712 O O . ALA A 1 93 ? -7.679 2.359 -17.372 1.00 92.44 93 ALA A O 1
ATOM 713 N N . ILE A 1 94 ? -8.508 2.740 -19.416 1.00 93.25 94 ILE A N 1
ATOM 714 C CA . ILE A 1 94 ? -8.354 4.202 -19.355 1.00 93.25 94 ILE A CA 1
ATOM 715 C C . ILE A 1 94 ? -9.142 4.854 -18.201 1.00 93.25 94 ILE A C 1
ATOM 717 O O . ILE A 1 94 ? -8.777 5.932 -17.740 1.00 93.25 94 ILE A O 1
ATOM 721 N N . GLY A 1 95 ? -10.190 4.194 -17.695 1.00 90.44 95 GLY A N 1
ATOM 722 C CA . GLY A 1 95 ? -10.982 4.634 -16.543 1.00 90.44 95 GLY A CA 1
ATOM 723 C C . GLY A 1 95 ? -10.353 4.337 -15.176 1.00 90.44 95 GLY A C 1
ATOM 724 O O . GLY A 1 95 ? -10.884 4.794 -14.163 1.00 90.44 95 GLY A O 1
ATOM 725 N N . PHE A 1 96 ? -9.228 3.614 -15.119 1.00 93.00 96 PHE A N 1
ATOM 726 C CA . PHE A 1 96 ? -8.532 3.279 -13.869 1.00 93.00 96 PHE A CA 1
ATOM 727 C C . PHE A 1 96 ? -8.295 4.497 -12.950 1.00 93.00 96 PHE A C 1
ATOM 729 O O . PHE A 1 96 ? -8.670 4.421 -11.776 1.00 93.00 96 PHE A O 1
ATOM 736 N N . PRO A 1 97 ? -7.762 5.643 -13.434 1.00 92.19 97 PRO A N 1
ATOM 737 C CA . PRO A 1 97 ? -7.502 6.794 -12.570 1.00 92.19 97 PRO A CA 1
ATOM 738 C C . PRO A 1 97 ? -8.782 7.374 -11.961 1.00 92.19 97 PRO A C 1
ATOM 740 O O . PRO A 1 97 ? -8.779 7.800 -10.811 1.00 92.19 97 PRO A O 1
ATOM 743 N N . ILE A 1 98 ? -9.890 7.341 -12.708 1.00 93.50 98 ILE A N 1
ATOM 744 C CA . ILE A 1 98 ? -11.182 7.881 -12.269 1.00 93.50 98 ILE A CA 1
ATOM 745 C C . ILE A 1 98 ? -11.721 7.062 -11.093 1.00 93.50 98 ILE A C 1
ATOM 747 O O . ILE A 1 98 ? -12.166 7.634 -10.100 1.00 93.50 98 ILE A O 1
ATOM 751 N N . LEU A 1 99 ? -11.622 5.730 -11.159 1.00 92.81 99 LEU A N 1
ATOM 752 C CA . LEU A 1 99 ? -12.007 4.864 -10.042 1.00 92.81 99 LEU A CA 1
ATOM 753 C C . LEU A 1 99 ? -11.179 5.158 -8.798 1.00 92.81 99 LEU A C 1
ATOM 755 O O . LEU A 1 99 ? -11.743 5.344 -7.724 1.00 92.81 99 LEU A O 1
ATOM 759 N N . VAL A 1 100 ? -9.855 5.248 -8.940 1.00 92.06 100 VAL A N 1
ATOM 760 C CA . VAL A 1 100 ? -8.966 5.555 -7.811 1.00 92.06 100 VAL A CA 1
ATOM 761 C C . VAL A 1 100 ? -9.316 6.917 -7.205 1.00 92.06 100 VAL A C 1
ATOM 763 O O . VAL A 1 100 ? -9.384 7.040 -5.984 1.00 92.06 100 VAL A O 1
ATOM 766 N N . CYS A 1 101 ? -9.634 7.918 -8.030 1.00 93.12 101 CYS A N 1
ATOM 767 C CA . CYS A 1 101 ? -10.115 9.211 -7.551 1.00 93.12 101 CYS A CA 1
ATOM 768 C C . CYS A 1 101 ? -11.434 9.111 -6.775 1.00 93.12 101 CYS A C 1
ATOM 770 O O . CYS A 1 101 ? -11.587 9.838 -5.801 1.00 93.12 101 CYS A O 1
ATOM 772 N N . ILE A 1 102 ? -12.357 8.216 -7.148 1.00 92.75 102 ILE A N 1
ATOM 773 C CA . ILE A 1 102 ?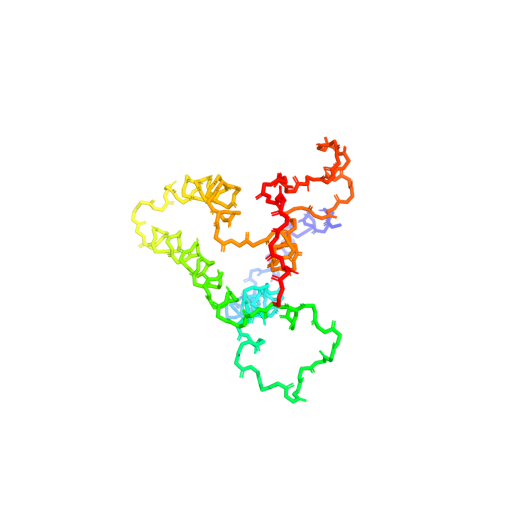 -13.619 7.970 -6.422 1.00 92.75 102 ILE A CA 1
ATOM 774 C C . ILE A 1 102 ? -13.377 7.241 -5.089 1.00 92.75 102 ILE A C 1
ATOM 776 O O . ILE A 1 102 ? -14.099 7.471 -4.115 1.00 92.75 102 ILE A O 1
ATOM 780 N N . LEU A 1 103 ? -12.334 6.411 -4.992 1.00 91.12 103 LEU A N 1
ATOM 781 C CA . LEU A 1 103 ? -11.971 5.746 -3.735 1.00 91.12 103 LEU A CA 1
ATOM 782 C C . LEU A 1 103 ? -11.506 6.731 -2.646 1.00 91.12 103 LEU A C 1
ATOM 784 O O . LEU A 1 103 ? -11.667 6.446 -1.459 1.00 91.12 103 LEU A O 1
ATOM 788 N N . ILE A 1 104 ? -10.959 7.892 -3.021 1.00 89.56 104 ILE A N 1
ATOM 789 C CA . ILE A 1 104 ? -10.493 8.917 -2.070 1.00 89.56 104 ILE A CA 1
ATOM 790 C C . ILE A 1 104 ? -11.653 9.503 -1.236 1.00 89.56 104 ILE A C 1
ATOM 792 O O . ILE A 1 104 ? -11.603 9.392 -0.007 1.00 89.56 104 ILE A O 1
ATOM 796 N N . PRO A 1 105 ? -12.721 10.086 -1.826 1.00 87.25 105 PRO A N 1
ATOM 797 C CA . PRO A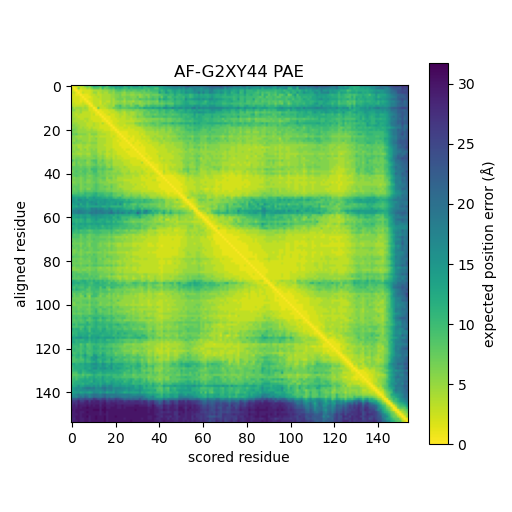 1 105 ? -13.867 10.567 -1.061 1.00 87.25 105 PRO A CA 1
ATOM 798 C C . PRO A 1 105 ? -14.633 9.419 -0.402 1.00 87.25 105 PRO A C 1
ATOM 800 O O . PRO A 1 105 ? -15.190 9.614 0.675 1.00 87.25 105 PRO A O 1
ATOM 803 N N . PHE A 1 106 ? -14.620 8.212 -0.979 1.00 88.75 106 PHE A N 1
ATOM 804 C CA . PHE A 1 106 ? -15.169 7.029 -0.319 1.00 88.75 106 PHE A CA 1
ATOM 805 C C . PHE A 1 106 ? -14.459 6.758 1.021 1.00 88.75 106 PHE A C 1
ATOM 807 O O . PHE A 1 106 ? -15.116 6.604 2.053 1.00 88.75 106 PHE A O 1
ATOM 814 N N . ARG A 1 107 ? -13.121 6.789 1.045 1.00 87.50 107 ARG A N 1
ATOM 815 C CA . ARG A 1 107 ? -12.334 6.624 2.276 1.00 87.50 107 ARG A CA 1
ATOM 816 C C . ARG A 1 107 ? -12.600 7.744 3.282 1.00 87.50 107 ARG A C 1
ATOM 818 O O . ARG A 1 107 ? -12.771 7.459 4.460 1.00 87.50 107 ARG A O 1
ATOM 825 N N . TRP A 1 108 ? -12.684 8.995 2.833 1.00 83.94 108 TRP A N 1
ATOM 826 C CA . TRP A 1 108 ? -12.896 10.127 3.740 1.00 83.94 108 TRP A CA 1
ATOM 827 C C . TRP A 1 108 ? -14.320 10.187 4.307 1.00 83.94 108 TRP A C 1
ATOM 829 O O . TRP A 1 108 ? -14.488 10.446 5.491 1.00 83.94 108 TRP A O 1
ATOM 839 N N . ALA A 1 109 ? -15.356 9.990 3.488 1.00 83.81 109 ALA A N 1
ATOM 840 C CA . ALA A 1 109 ? -16.741 10.274 3.880 1.00 83.81 109 ALA A CA 1
ATOM 841 C C . ALA A 1 109 ? -17.522 9.041 4.354 1.00 83.81 109 ALA A C 1
ATOM 843 O O . ALA A 1 109 ? -18.403 9.160 5.207 1.00 83.81 109 ALA A O 1
ATOM 844 N N . ILE A 1 110 ? -17.237 7.861 3.794 1.00 83.31 110 ILE A N 1
ATOM 845 C CA . ILE A 1 110 ? -18.020 6.644 4.060 1.00 83.31 110 ILE A CA 1
ATOM 846 C C . ILE A 1 110 ? -17.380 5.832 5.186 1.00 83.31 110 ILE A C 1
ATOM 848 O O . ILE A 1 110 ? -18.082 5.367 6.082 1.00 83.31 110 ILE A O 1
ATOM 852 N N . MET A 1 111 ? -16.054 5.712 5.201 1.00 83.38 111 MET A N 1
ATOM 853 C CA . MET A 1 111 ? -15.333 4.943 6.217 1.00 83.38 111 MET A CA 1
ATOM 854 C C . MET A 1 111 ? -15.544 5.414 7.676 1.00 83.38 111 MET A C 1
ATOM 856 O O . MET A 1 111 ? -15.796 4.544 8.513 1.00 83.38 111 MET A O 1
ATOM 860 N N . PRO A 1 112 ? -15.547 6.723 8.020 1.00 82.56 112 PRO A N 1
ATOM 861 C CA . PRO A 1 112 ? -15.800 7.161 9.401 1.00 82.56 112 PRO A CA 1
ATOM 862 C C . PRO A 1 112 ? -17.232 6.902 9.885 1.00 82.56 112 PRO A C 1
ATOM 864 O O . PRO A 1 112 ? -17.491 6.986 11.078 1.00 82.56 112 PRO A O 1
ATOM 867 N N . ARG A 1 113 ? -18.172 6.540 8.998 1.00 82.12 113 ARG A N 1
ATOM 868 C CA . ARG A 1 113 ? -19.529 6.139 9.409 1.00 82.12 113 ARG A CA 1
ATOM 869 C C . ARG A 1 113 ? -19.590 4.706 9.941 1.00 82.12 113 ARG A C 1
ATOM 871 O O . ARG A 1 113 ? -20.503 4.373 10.687 1.00 82.12 113 ARG A O 1
ATOM 878 N N . PHE A 1 114 ? -18.648 3.846 9.545 1.00 80.06 114 PHE A N 1
ATOM 879 C CA . PHE A 1 114 ? -18.639 2.422 9.909 1.00 80.06 114 PHE A CA 1
ATOM 880 C C . PHE A 1 114 ? -17.623 2.068 11.004 1.00 80.06 114 PHE A C 1
ATOM 882 O O . PHE A 1 114 ? -17.743 1.007 11.631 1.00 80.06 114 PHE A O 1
ATOM 889 N N . PHE A 1 115 ? -16.631 2.927 11.233 1.00 84.81 115 PHE A N 1
ATOM 890 C CA . PHE A 1 115 ? -15.514 2.695 12.146 1.00 84.81 115 PHE A CA 1
ATOM 891 C C . PHE A 1 115 ? -15.320 3.882 13.079 1.00 84.81 115 PHE A C 1
ATOM 893 O O . PHE A 1 115 ? -15.534 5.027 12.689 1.00 84.81 115 PHE A O 1
ATOM 900 N N . THR A 1 116 ? -14.879 3.608 14.303 1.00 83.56 116 THR A N 1
ATOM 901 C CA . THR A 1 116 ? -14.504 4.681 15.230 1.00 83.56 116 THR A CA 1
ATOM 902 C C . THR A 1 116 ? -13.164 5.296 14.824 1.00 83.56 116 THR A C 1
ATOM 904 O O . THR A 1 116 ? -12.315 4.624 14.237 1.00 83.56 116 THR A O 1
ATOM 907 N N . VAL A 1 117 ? -12.941 6.568 15.171 1.00 80.94 117 VAL A N 1
ATOM 908 C CA . VAL A 1 117 ? -11.698 7.287 14.829 1.00 80.94 117 VAL A CA 1
ATOM 909 C C . VAL A 1 117 ? -10.458 6.556 15.355 1.00 80.94 117 VAL A C 1
ATOM 911 O O . VAL A 1 117 ? -9.491 6.402 14.623 1.00 80.94 117 VAL A O 1
ATOM 914 N N . ALA A 1 118 ? -10.514 6.018 16.578 1.00 79.81 118 ALA A N 1
ATOM 915 C CA . ALA A 1 118 ? -9.402 5.270 17.167 1.00 79.81 118 ALA A CA 1
ATOM 916 C C . ALA A 1 118 ? -9.108 3.947 16.434 1.00 79.81 118 ALA A C 1
ATOM 918 O O . ALA A 1 118 ? -7.955 3.536 16.337 1.00 79.81 118 ALA A O 1
ATOM 919 N N . GLU A 1 119 ? -10.134 3.269 15.907 1.00 83.31 119 GLU A N 1
ATOM 920 C CA . GLU A 1 119 ? -9.942 2.070 15.084 1.00 83.31 119 GLU A CA 1
ATOM 921 C C . GLU A 1 119 ? -9.330 2.436 13.725 1.00 83.31 119 GLU A C 1
ATOM 923 O O . GLU A 1 119 ? -8.416 1.757 13.259 1.00 83.31 119 GLU A O 1
ATOM 928 N N . LEU A 1 120 ? -9.807 3.520 13.106 1.00 83.25 120 LEU A N 1
ATOM 929 C CA . LEU A 1 120 ? -9.280 4.050 11.847 1.00 83.25 120 LEU A CA 1
ATOM 930 C C . LEU A 1 120 ? -7.817 4.481 11.971 1.00 83.25 120 LEU A C 1
ATOM 932 O O . LEU A 1 120 ? -7.020 4.078 11.139 1.00 83.25 120 LEU A O 1
ATOM 936 N N . GLU A 1 121 ? -7.440 5.212 13.019 1.00 83.19 121 GLU A N 1
ATOM 937 C CA . GLU A 1 121 ? -6.048 5.637 13.253 1.00 83.19 121 GLU A CA 1
ATOM 938 C C . GLU A 1 121 ? -5.072 4.460 13.402 1.00 83.19 121 GLU A C 1
ATOM 940 O O . GLU A 1 121 ? -3.885 4.599 13.121 1.00 83.19 121 GLU A O 1
ATOM 945 N N . VAL A 1 122 ? -5.557 3.298 13.847 1.00 85.06 122 VAL A N 1
ATOM 946 C CA . VAL A 1 122 ? -4.748 2.078 13.963 1.00 85.06 122 VAL A CA 1
ATOM 947 C C . VAL A 1 122 ? -4.709 1.293 12.651 1.00 85.06 122 VAL A C 1
ATOM 949 O O . VAL A 1 122 ? -3.691 0.689 12.318 1.00 85.06 122 VAL A O 1
ATOM 952 N N . MET A 1 123 ? -5.828 1.229 11.928 1.00 84.56 123 MET A N 1
ATOM 953 C CA . MET A 1 123 ? -5.953 0.404 10.721 1.00 84.56 123 MET A CA 1
ATOM 954 C C . MET A 1 123 ? -5.513 1.125 9.447 1.00 84.56 123 MET A C 1
ATOM 956 O O . MET A 1 123 ? -5.216 0.464 8.449 1.00 84.56 123 MET A O 1
ATOM 960 N N . ASP A 1 124 ? -5.485 2.448 9.460 1.00 85.56 124 ASP A N 1
ATOM 961 C CA . ASP A 1 124 ? -5.301 3.299 8.297 1.00 85.56 124 ASP A CA 1
ATOM 962 C C . ASP A 1 124 ? -4.082 4.207 8.491 1.00 85.56 124 ASP A C 1
ATOM 964 O O . ASP A 1 124 ? -3.854 4.719 9.581 1.00 85.56 124 ASP A O 1
ATOM 968 N N . ASP A 1 125 ? -3.297 4.411 7.433 1.00 83.81 125 ASP A N 1
ATOM 969 C CA . ASP A 1 125 ? -2.095 5.255 7.475 1.00 83.81 125 ASP A CA 1
ATOM 970 C C . ASP A 1 125 ? -2.189 6.385 6.446 1.00 83.81 125 ASP A C 1
ATOM 972 O O . ASP A 1 125 ? -2.922 6.300 5.451 1.00 83.81 125 ASP A O 1
ATOM 976 N N . LEU A 1 126 ? -1.451 7.465 6.676 1.00 81.94 126 LEU A N 1
ATOM 977 C CA . LEU A 1 126 ? -1.408 8.606 5.775 1.00 81.94 126 LEU A CA 1
ATOM 978 C C . LEU A 1 126 ? -0.886 8.186 4.399 1.00 81.94 126 LEU A C 1
ATOM 980 O O . LEU A 1 126 ? 0.155 7.549 4.270 1.00 81.94 126 LEU A O 1
ATOM 984 N N . THR A 1 127 ? -1.570 8.637 3.344 1.00 80.75 127 THR A N 1
ATOM 985 C CA . THR A 1 127 ? -1.133 8.406 1.956 1.00 80.75 127 THR A CA 1
ATOM 986 C C . THR A 1 127 ? 0.266 8.977 1.689 1.00 80.75 127 THR A C 1
ATOM 988 O O . THR A 1 127 ? 0.992 8.464 0.842 1.00 80.75 127 THR A O 1
ATOM 991 N N . ALA A 1 128 ? 0.659 10.028 2.416 1.00 80.56 128 ALA A N 1
ATOM 992 C CA . ALA A 1 128 ? 2.008 10.574 2.407 1.00 80.56 128 ALA A CA 1
ATOM 993 C C . ALA A 1 128 ? 2.491 10.803 3.843 1.00 80.56 128 ALA A C 1
ATOM 995 O O . ALA A 1 128 ? 1.852 11.513 4.616 1.00 80.56 128 ALA A O 1
ATOM 996 N N . ASN A 1 129 ? 3.649 10.239 4.175 1.00 81.38 129 ASN A N 1
ATOM 997 C CA . ASN A 1 129 ? 4.280 10.332 5.495 1.00 81.38 129 ASN A CA 1
ATOM 998 C C . ASN A 1 129 ? 5.589 11.152 5.482 1.00 81.38 129 ASN A C 1
ATOM 1000 O O . ASN A 1 129 ? 6.215 11.360 6.522 1.00 81.38 129 ASN A O 1
ATOM 1004 N N . ASN A 1 130 ? 6.013 11.655 4.316 1.00 85.75 130 ASN A N 1
ATOM 1005 C CA . ASN A 1 130 ? 7.221 12.467 4.195 1.00 85.75 130 ASN A CA 1
ATOM 1006 C C . ASN A 1 130 ? 6.999 13.872 4.780 1.00 85.75 130 ASN A C 1
ATOM 1008 O O . ASN A 1 130 ? 6.107 14.604 4.351 1.00 85.75 130 ASN A O 1
ATOM 1012 N N . LYS A 1 131 ? 7.870 14.276 5.714 1.00 82.62 131 LYS A N 1
ATOM 1013 C CA . LYS A 1 131 ? 7.817 15.575 6.405 1.00 82.62 131 LYS A CA 1
ATOM 1014 C C . LYS A 1 131 ? 7.785 16.770 5.451 1.00 82.62 131 LYS A C 1
ATOM 1016 O O . LYS A 1 131 ? 7.080 17.731 5.730 1.00 82.62 131 LYS A O 1
ATOM 1021 N N . VAL A 1 132 ? 8.518 16.708 4.337 1.00 86.88 132 VAL A N 1
ATOM 1022 C CA . VAL A 1 132 ? 8.569 17.798 3.349 1.00 86.88 132 VAL A CA 1
ATOM 1023 C C . VAL A 1 132 ? 7.227 17.928 2.632 1.00 86.88 132 VAL A C 1
ATOM 1025 O O . VAL A 1 132 ? 6.698 19.027 2.524 1.00 86.88 132 VAL A O 1
ATOM 1028 N N . VAL A 1 133 ? 6.633 16.801 2.225 1.00 85.81 133 VAL A N 1
ATOM 1029 C CA . VAL A 1 133 ? 5.320 16.774 1.557 1.00 85.81 133 VAL A CA 1
ATOM 1030 C C . VAL A 1 133 ? 4.225 17.268 2.500 1.00 85.81 133 VAL A C 1
ATOM 1032 O O . VAL A 1 133 ? 3.406 18.098 2.117 1.00 85.81 133 VAL A O 1
ATOM 1035 N N . LEU A 1 134 ? 4.242 16.813 3.755 1.00 85.56 134 LEU A N 1
ATOM 1036 C CA . LEU A 1 13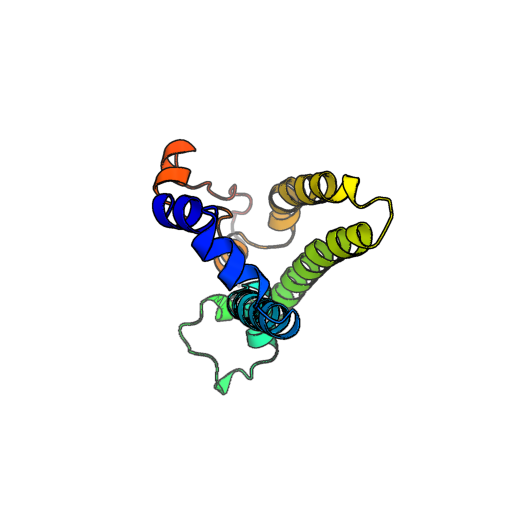4 ? 3.285 17.257 4.768 1.00 85.56 134 LEU A CA 1
ATOM 1037 C C . LEU A 1 134 ? 3.441 18.749 5.088 1.00 85.56 134 LEU A C 1
ATOM 1039 O O . LEU A 1 134 ? 2.438 19.444 5.217 1.00 85.56 134 LEU A O 1
ATOM 1043 N N . ALA A 1 135 ? 4.670 19.265 5.165 1.00 86.00 135 ALA A N 1
ATOM 1044 C CA . ALA A 1 135 ? 4.915 20.691 5.370 1.00 86.00 135 ALA A CA 1
ATOM 1045 C C . ALA A 1 135 ? 4.394 21.539 4.197 1.00 86.00 135 ALA A C 1
ATOM 1047 O O . ALA A 1 135 ? 3.778 22.578 4.428 1.00 86.00 135 ALA A O 1
ATOM 1048 N N . SER A 1 136 ? 4.570 21.079 2.953 1.00 87.69 136 SER A N 1
ATOM 1049 C CA . SER A 1 136 ? 4.037 21.759 1.764 1.00 87.69 136 SER A CA 1
ATOM 1050 C C . SER A 1 136 ? 2.507 21.785 1.712 1.00 87.69 136 SER A C 1
ATOM 1052 O O . SER A 1 136 ? 1.938 22.718 1.153 1.00 87.69 136 SER A O 1
ATOM 1054 N N . LEU A 1 137 ? 1.840 20.789 2.301 1.00 83.12 137 LEU A N 1
ATOM 1055 C CA . LEU A 1 137 ? 0.377 20.690 2.358 1.00 83.12 137 LEU A CA 1
ATOM 1056 C C . LEU A 1 137 ? -0.241 21.362 3.601 1.00 83.12 137 LEU A C 1
ATOM 1058 O O . LEU A 1 137 ? -1.451 21.282 3.795 1.00 83.12 137 LEU A O 1
ATOM 1062 N N . GLY A 1 138 ? 0.561 22.040 4.433 1.00 83.06 138 GLY A N 1
ATOM 1063 C CA . GLY A 1 138 ? 0.079 22.753 5.624 1.00 83.06 138 GLY A CA 1
ATOM 1064 C C . GLY A 1 138 ? -0.018 21.904 6.900 1.00 83.06 138 GLY A C 1
ATOM 1065 O O . GLY A 1 138 ? -0.608 22.346 7.884 1.00 83.06 138 GLY A O 1
ATOM 1066 N N . GLY A 1 139 ? 0.577 20.710 6.914 1.00 81.50 139 GLY A N 1
ATOM 1067 C CA . GLY A 1 139 ? 0.624 19.800 8.060 1.00 81.50 139 GLY A CA 1
ATOM 1068 C C . GLY A 1 139 ? -0.065 18.457 7.805 1.00 81.50 139 GLY A C 1
ATOM 1069 O O . GLY A 1 139 ? -0.594 18.192 6.728 1.00 81.50 139 GLY A O 1
ATOM 1070 N N . ALA A 1 140 ? -0.038 17.577 8.809 1.00 77.56 140 ALA A N 1
ATOM 1071 C CA . ALA A 1 140 ? -0.707 16.281 8.725 1.00 77.56 140 ALA A CA 1
ATOM 1072 C C . ALA A 1 140 ? -2.238 16.449 8.805 1.00 77.56 140 ALA A C 1
ATOM 1074 O O . ALA A 1 140 ? -2.722 17.098 9.742 1.00 77.56 140 ALA A O 1
ATOM 1075 N N . PRO A 1 141 ? -3.008 1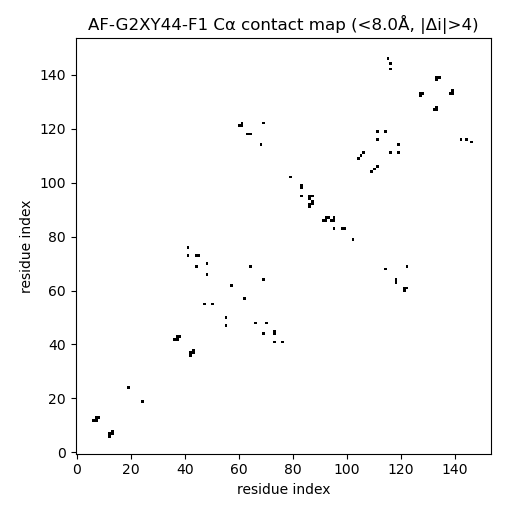5.865 7.868 1.00 75.56 141 PRO A N 1
ATOM 1076 C CA . PRO A 1 141 ? -4.462 15.911 7.928 1.00 75.56 141 PRO A CA 1
ATOM 1077 C C . PRO A 1 141 ? -4.959 15.131 9.151 1.00 75.56 141 PRO A C 1
ATOM 1079 O O . PRO A 1 141 ? -4.467 14.044 9.452 1.00 75.56 141 PRO A O 1
ATOM 1082 N N . LYS A 1 142 ? -5.942 15.692 9.861 1.00 73.50 142 LYS A N 1
ATOM 1083 C CA . LYS A 1 142 ? -6.618 15.040 10.991 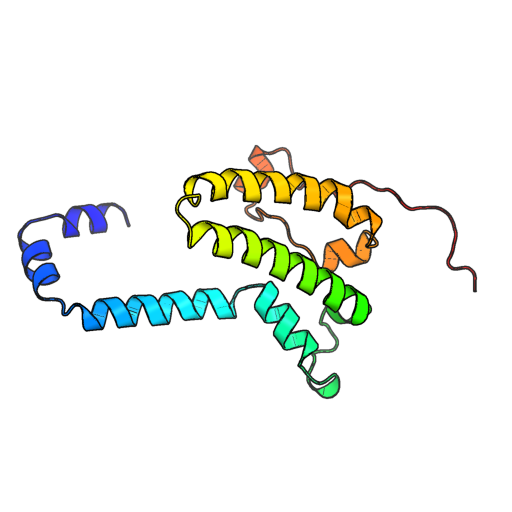1.00 73.50 142 LYS A CA 1
ATOM 1084 C C . LYS A 1 142 ? -7.987 14.552 10.535 1.00 73.50 142 LYS A C 1
ATOM 1086 O O . LYS A 1 142 ? -8.711 15.302 9.881 1.00 73.50 142 LYS A O 1
ATOM 1091 N N . LEU A 1 143 ? -8.346 13.321 10.892 1.00 66.75 143 LEU A N 1
ATOM 1092 C CA . LEU A 1 143 ? -9.673 12.784 10.605 1.00 66.75 143 LEU A CA 1
ATOM 1093 C C . LEU A 1 143 ? -10.725 13.600 11.380 1.00 66.75 143 LEU A C 1
ATOM 1095 O O . LEU A 1 143 ? -10.527 13.912 12.557 1.00 66.75 143 LEU A O 1
ATOM 1099 N N . HIS A 1 144 ? -11.805 14.019 10.713 1.00 57.75 144 HIS A N 1
ATOM 1100 C CA . HIS A 1 144 ? -12.801 14.898 11.330 1.00 57.75 144 HIS A CA 1
ATOM 1101 C C . HIS A 1 144 ? -13.524 14.180 12.477 1.00 57.75 144 HIS A C 1
ATOM 1103 O O . HIS A 1 144 ? -13.862 13.001 12.392 1.00 57.75 144 HIS A O 1
ATOM 1109 N N . LYS A 1 145 ? -13.723 14.904 13.577 1.00 57.22 145 LYS A N 1
ATOM 1110 C CA . LYS A 1 145 ? -14.235 14.383 14.840 1.00 57.22 145 LYS A CA 1
ATOM 1111 C C . LYS A 1 145 ? -15.766 14.344 14.791 1.00 57.22 145 LYS A C 1
ATOM 1113 O O . LYS A 1 145 ? -16.404 15.306 15.192 1.00 57.22 145 LYS A O 1
ATOM 1118 N N . GLU A 1 146 ? -16.355 13.238 14.352 1.00 47.91 146 GLU A N 1
ATOM 1119 C CA . GLU A 1 146 ? -17.781 12.959 14.585 1.00 47.91 146 GLU A CA 1
ATOM 1120 C C . GLU A 1 146 ? -17.955 11.624 15.312 1.00 47.91 146 GLU A C 1
ATOM 1122 O O . GLU A 1 146 ? -18.276 10.604 14.719 1.00 47.91 146 GLU A O 1
ATOM 1127 N N . SER A 1 147 ? -17.706 11.658 16.625 1.00 40.12 147 SER A N 1
ATOM 1128 C CA . SER A 1 147 ? -18.523 10.970 17.637 1.00 40.12 147 SER A CA 1
ATOM 1129 C C . SER A 1 147 ? -17.968 11.268 19.038 1.00 40.12 147 SER A C 1
ATOM 1131 O O . SER A 1 147 ? -17.023 10.640 19.518 1.00 40.12 147 SER A O 1
ATOM 1133 N N . THR A 1 148 ? -18.547 12.243 19.725 1.00 38.09 148 THR A N 1
ATOM 1134 C CA . THR A 1 148 ? -18.676 12.210 21.192 1.00 38.09 148 THR A CA 1
ATOM 1135 C C . THR A 1 148 ? -20.035 12.841 21.472 1.00 38.09 148 THR A C 1
ATOM 1137 O O . THR A 1 148 ? -20.286 13.936 20.968 1.00 38.09 148 THR A O 1
ATOM 1140 N N . PRO A 1 149 ? -20.950 12.120 22.137 1.00 42.72 149 PRO A N 1
ATOM 1141 C CA . PRO A 1 149 ? -20.930 12.097 23.601 1.00 42.72 149 PRO A CA 1
ATOM 1142 C C . PRO A 1 149 ? -21.225 10.710 24.222 1.00 42.72 149 PRO A C 1
ATOM 1144 O O . PRO A 1 149 ? -22.024 9.953 23.698 1.00 42.72 149 PRO A O 1
ATOM 1147 N N . GLU A 1 150 ? -20.605 10.406 25.370 1.00 45.53 150 GLU A N 1
ATOM 1148 C CA . GLU A 1 150 ? -21.240 9.633 26.464 1.00 45.53 150 GLU A CA 1
ATOM 1149 C C . GLU A 1 150 ? -21.938 8.282 26.141 1.00 45.53 150 GLU A C 1
ATOM 1151 O O . GLU A 1 150 ? -23.133 8.153 26.380 1.00 45.53 150 GLU A O 1
ATOM 1156 N N . GLU A 1 151 ? -21.236 7.218 25.715 1.00 41.72 151 GLU A N 1
ATOM 1157 C CA . GLU A 1 151 ? -21.856 5.868 25.753 1.00 41.72 151 GLU A CA 1
ATOM 1158 C C . GLU A 1 151 ? -20.875 4.690 25.922 1.00 41.72 151 GLU A C 1
ATOM 1160 O O . GLU A 1 151 ? -20.883 3.711 25.187 1.00 41.72 151 GLU A O 1
ATOM 1165 N N . TYR A 1 152 ? -20.021 4.775 26.945 1.00 43.44 152 TYR A N 1
ATOM 1166 C CA . TYR A 1 152 ? -19.528 3.584 27.657 1.00 43.44 152 TYR A CA 1
ATOM 1167 C C . TYR A 1 152 ? -19.666 3.811 29.163 1.00 43.44 152 TYR A C 1
ATOM 1169 O O . TYR A 1 152 ? -18.700 3.810 29.927 1.00 43.44 152 TYR A O 1
ATOM 1177 N N . ARG A 1 153 ? -20.908 4.046 29.588 1.00 39.62 153 ARG A N 1
ATOM 1178 C CA . ARG A 1 153 ? -21.357 3.631 30.913 1.00 39.62 153 ARG A CA 1
ATOM 1179 C C . ARG A 1 153 ? -22.077 2.301 30.736 1.00 39.62 153 ARG A C 1
ATOM 1181 O O . ARG A 1 153 ? -23.186 2.297 30.211 1.00 39.62 153 ARG A O 1
ATOM 1188 N N . LEU A 1 154 ? -21.384 1.248 31.178 1.00 37.91 154 LEU A N 1
ATOM 1189 C CA . LEU A 1 154 ? -21.795 -0.089 31.644 1.00 37.91 154 LEU A CA 1
ATOM 1190 C C . LEU A 1 154 ? -20.815 -1.153 31.139 1.00 37.91 154 LEU A C 1
ATOM 1192 O O . LEU A 1 154 ? -20.720 -1.358 29.910 1.00 37.91 154 LEU A O 1
#

Solvent-accessible surface area (backbone atoms only — not comparable to full-atom values): 9619 Å² total; per-residue (Å²): 114,70,69,58,56,56,51,50,72,34,71,77,49,41,58,58,58,71,69,59,56,68,68,57,57,53,50,51,52,51,57,57,51,48,57,59,49,70,72,27,72,66,49,49,54,51,50,58,69,74,48,59,79,89,79,53,66,92,79,49,67,69,74,79,46,61,67,70,56,53,51,53,53,50,51,53,51,49,51,65,50,46,54,46,53,57,38,55,77,42,93,60,32,84,49,39,66,60,53,57,58,53,49,51,57,45,55,67,67,52,45,61,75,79,43,55,70,73,52,43,66,63,78,52,78,71,95,70,81,52,68,68,61,29,56,76,69,77,43,82,87,73,84,80,90,80,84,84,81,96,82,85,87,128